Protein AF-D5ER70-F1 (afdb_monomer_lite)

Organism: Coraliomargarita akajimensis (strain DSM 45221 / IAM 15411 / JCM 23193 / KCTC 12865 / 04OKA010-24) (NCBI:txid583355)

Foldseek 3Di:
DPQWAFWWWAAPVRPDIDTDGDPVLVVVVVVVVVVLVVCVVVVHWDKDKAFEVVRPDPSHHPDDPDPRIGTDGIDIGTDDDPPPPDDPPPPPDDD

Structure (mmCIF, N/CA/C/O backbone):
data_AF-D5ER70-F1
#
_entry.id   AF-D5ER70-F1
#
loop_
_atom_site.group_PDB
_atom_site.id
_atom_site.type_symbol
_atom_site.label_atom_id
_atom_site.label_alt_id
_atom_site.label_comp_id
_atom_site.label_asym_id
_atom_site.label_entity_id
_atom_site.label_seq_id
_atom_site.pdbx_PDB_ins_code
_atom_site.Cartn_x
_atom_site.Cartn_y
_atom_site.Cartn_z
_atom_site.occupancy
_atom_site.B_iso_or_equiv
_atom_site.auth_seq_id
_atom_site.auth_comp_id
_atom_site.auth_asym_id
_atom_site.auth_atom_id
_atom_site.pdbx_PDB_model_num
ATOM 1 N N . 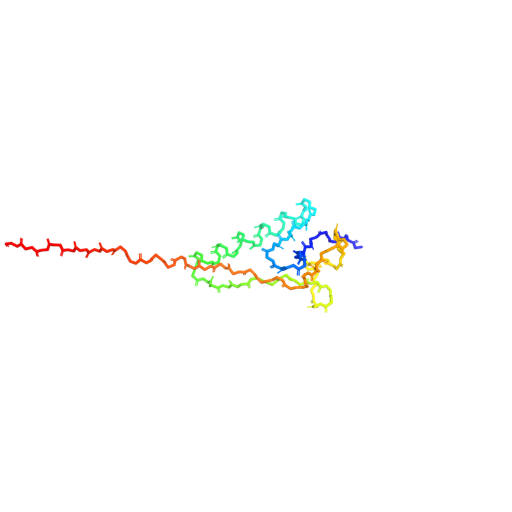MET A 1 1 ? 6.596 18.018 -12.318 1.00 49.44 1 MET A N 1
ATOM 2 C CA . MET A 1 1 ? 5.836 17.238 -11.317 1.00 49.44 1 MET A CA 1
ATOM 3 C C . MET A 1 1 ? 6.823 16.320 -10.622 1.00 49.44 1 MET A C 1
ATOM 5 O O . MET A 1 1 ? 7.734 15.856 -11.294 1.00 49.44 1 MET A O 1
ATOM 9 N N . LYS A 1 2 ? 6.731 16.154 -9.298 1.00 57.91 2 LYS A N 1
ATOM 10 C CA . LYS A 1 2 ? 7.622 15.247 -8.562 1.00 57.91 2 LYS A CA 1
ATOM 11 C C . LYS A 1 2 ? 7.124 13.825 -8.825 1.00 57.91 2 LYS A C 1
ATOM 13 O O . LYS A 1 2 ? 5.941 13.565 -8.630 1.00 57.91 2 LYS A O 1
ATOM 18 N N . GLU A 1 3 ? 7.981 12.971 -9.363 1.00 66.25 3 GLU A N 1
ATOM 19 C CA . GLU A 1 3 ? 7.623 11.593 -9.697 1.00 66.25 3 GLU A CA 1
ATOM 20 C C . GLU A 1 3 ? 7.349 10.820 -8.401 1.00 66.25 3 GLU A C 1
ATOM 22 O O . GLU A 1 3 ? 8.180 10.823 -7.493 1.00 66.25 3 GLU A O 1
ATOM 27 N N . ARG A 1 4 ? 6.153 10.232 -8.276 1.00 74.12 4 ARG A N 1
ATOM 28 C CA . ARG A 1 4 ? 5.799 9.387 -7.131 1.00 74.12 4 ARG A CA 1
ATOM 29 C C . ARG A 1 4 ? 6.439 8.018 -7.313 1.00 74.12 4 ARG A C 1
ATOM 31 O O . ARG A 1 4 ? 6.290 7.412 -8.368 1.00 74.12 4 ARG A O 1
ATOM 38 N N . LEU A 1 5 ? 7.085 7.511 -6.267 1.00 86.00 5 LEU A N 1
ATOM 39 C CA . LEU A 1 5 ? 7.761 6.208 -6.291 1.00 86.00 5 LEU A CA 1
ATOM 40 C C . LEU A 1 5 ? 7.022 5.103 -5.520 1.00 86.00 5 LEU A C 1
ATOM 42 O O . LEU A 1 5 ? 7.569 4.017 -5.366 1.00 86.00 5 LEU A O 1
ATOM 46 N N . LEU A 1 6 ? 5.801 5.350 -5.026 1.00 95.38 6 LEU A N 1
ATOM 47 C CA . LEU A 1 6 ? 5.027 4.325 -4.320 1.00 95.38 6 LEU A CA 1
ATOM 48 C C . LEU A 1 6 ? 4.451 3.311 -5.311 1.00 95.38 6 LEU A C 1
ATOM 50 O O . LEU A 1 6 ? 3.576 3.648 -6.105 1.00 95.38 6 LEU A O 1
ATOM 54 N N . VAL A 1 7 ? 4.905 2.069 -5.247 1.00 96.50 7 VAL A N 1
ATOM 55 C CA . VAL A 1 7 ? 4.417 0.974 -6.082 1.00 96.50 7 VAL A CA 1
ATOM 56 C C . VAL A 1 7 ? 3.991 -0.200 -5.210 1.00 96.50 7 VAL A C 1
ATOM 58 O O . VAL A 1 7 ? 4.588 -0.478 -4.164 1.00 96.50 7 VAL A O 1
ATOM 61 N N . ILE A 1 8 ? 2.958 -0.899 -5.668 1.00 97.25 8 ILE A N 1
ATOM 62 C CA . ILE A 1 8 ? 2.569 -2.199 -5.144 1.00 97.25 8 ILE A CA 1
ATOM 63 C C . ILE A 1 8 ? 2.718 -3.202 -6.276 1.00 97.25 8 ILE A C 1
ATOM 65 O O . ILE A 1 8 ? 2.199 -3.001 -7.375 1.00 97.25 8 ILE A O 1
ATOM 69 N N . GLU A 1 9 ? 3.416 -4.289 -5.998 1.00 97.88 9 GLU A N 1
ATOM 70 C CA . GLU A 1 9 ? 3.584 -5.391 -6.931 1.00 97.88 9 GLU A CA 1
ATOM 71 C C . GLU A 1 9 ? 3.263 -6.712 -6.237 1.00 97.88 9 GLU A C 1
ATOM 73 O O . GLU A 1 9 ? 3.348 -6.824 -5.012 1.00 97.88 9 GLU A O 1
ATOM 78 N N . THR A 1 10 ? 2.947 -7.736 -7.017 1.00 98.00 10 THR A N 1
ATOM 79 C CA . THR A 1 10 ? 2.923 -9.122 -6.557 1.00 98.00 10 THR A CA 1
ATOM 80 C C . THR A 1 10 ? 3.895 -9.972 -7.357 1.00 98.00 10 THR A C 1
ATOM 82 O O . THR A 1 10 ? 4.258 -9.633 -8.484 1.00 98.00 10 THR A O 1
ATOM 85 N N . ASN A 1 11 ? 4.341 -11.093 -6.796 1.00 96.44 11 ASN A N 1
ATOM 86 C CA . ASN A 1 11 ? 4.989 -12.113 -7.619 1.00 96.44 11 ASN A CA 1
ATOM 87 C C . ASN A 1 11 ? 3.973 -12.769 -8.579 1.00 96.44 11 ASN A C 1
ATOM 89 O O . ASN A 1 11 ? 2.767 -12.514 -8.522 1.00 96.44 11 ASN A O 1
ATOM 93 N N . ALA A 1 12 ? 4.464 -13.642 -9.461 1.00 92.62 12 ALA A N 1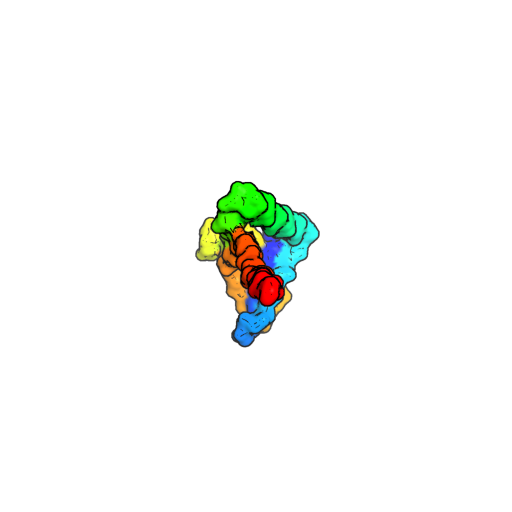
ATOM 94 C CA . ALA A 1 12 ? 3.627 -14.366 -10.418 1.00 92.62 12 ALA A CA 1
ATOM 95 C C . ALA A 1 12 ? 2.487 -15.162 -9.750 1.00 92.62 12 ALA A C 1
ATOM 97 O O . ALA A 1 12 ? 1.381 -15.217 -10.281 1.00 92.62 12 ALA A O 1
ATOM 98 N N . GLU A 1 13 ? 2.739 -15.727 -8.567 1.00 94.75 13 GLU A N 1
ATOM 99 C CA . GLU A 1 13 ? 1.776 -16.532 -7.801 1.00 94.75 13 GLU A CA 1
ATOM 100 C C . GLU A 1 13 ? 0.797 -15.687 -6.973 1.00 94.75 13 GLU A C 1
ATOM 102 O O . GLU A 1 13 ? -0.218 -16.191 -6.500 1.00 94.75 13 GLU A O 1
ATOM 107 N N . SER A 1 14 ? 1.061 -14.385 -6.840 1.00 93.25 14 SER A N 1
ATOM 108 C CA . SER A 1 14 ? 0.267 -13.432 -6.056 1.00 93.25 14 SER A CA 1
ATOM 109 C C . SER A 1 14 ? 0.153 -13.732 -4.558 1.00 93.25 14 SER A C 1
ATOM 111 O O . SER A 1 14 ? -0.721 -13.183 -3.888 1.00 93.25 14 SER A O 1
ATOM 113 N N . ASP A 1 15 ? 1.043 -14.559 -4.013 1.00 95.94 15 ASP A N 1
ATOM 114 C CA . ASP A 1 15 ? 1.103 -14.875 -2.582 1.00 95.94 15 ASP A CA 1
ATOM 115 C C . ASP A 1 15 ? 1.975 -13.882 -1.790 1.00 95.94 15 ASP A C 1
ATOM 117 O O . ASP A 1 15 ? 1.830 -13.739 -0.575 1.00 95.94 15 ASP A O 1
ATOM 121 N N . THR A 1 16 ? 2.845 -13.152 -2.491 1.00 96.94 16 THR A N 1
ATOM 122 C CA . THR A 1 16 ? 3.775 -12.183 -1.919 1.00 96.94 16 THR A CA 1
ATOM 123 C C . THR A 1 16 ? 3.480 -10.805 -2.489 1.00 96.94 16 THR A C 1
ATOM 125 O O . THR A 1 16 ? 3.485 -10.614 -3.706 1.00 96.94 16 THR A O 1
ATOM 128 N N . VAL A 1 17 ? 3.262 -9.833 -1.601 1.00 96.81 17 VAL A N 1
ATOM 129 C CA . VAL A 1 17 ? 3.069 -8.421 -1.949 1.00 96.81 17 VAL A CA 1
ATOM 130 C C . VAL A 1 17 ? 4.347 -7.646 -1.649 1.00 96.81 17 VAL A C 1
ATOM 132 O O . VAL A 1 17 ? 4.885 -7.714 -0.544 1.00 96.81 17 VAL A O 1
ATOM 135 N N . PHE A 1 18 ? 4.796 -6.864 -2.621 1.00 97.06 18 PHE A N 1
ATOM 136 C CA . PHE A 1 18 ? 5.925 -5.956 -2.504 1.00 97.06 18 PHE A CA 1
ATOM 137 C C . PHE A 1 18 ? 5.399 -4.525 -2.460 1.00 97.06 18 PHE A C 1
ATOM 139 O O . PHE A 1 18 ? 4.793 -4.052 -3.418 1.00 97.06 18 PHE A O 1
ATOM 146 N N . LEU A 1 19 ? 5.649 -3.833 -1.352 1.00 96.56 19 LEU A N 1
ATOM 147 C CA . LEU A 1 19 ? 5.472 -2.389 -1.236 1.00 96.56 19 LEU A CA 1
ATOM 148 C C . LEU A 1 19 ? 6.849 -1.741 -1.371 1.00 96.56 19 LEU A C 1
ATOM 150 O O . LEU A 1 19 ? 7.731 -1.990 -0.552 1.00 96.56 19 LEU A O 1
ATOM 154 N N . THR A 1 20 ? 7.035 -0.923 -2.402 1.00 96.06 20 THR A N 1
ATOM 155 C CA . THR A 1 20 ? 8.269 -0.153 -2.611 1.00 96.06 20 THR A CA 1
ATOM 156 C C . THR A 1 20 ? 7.920 1.322 -2.715 1.00 96.06 20 THR A C 1
ATOM 158 O O . THR A 1 20 ? 6.891 1.681 -3.276 1.00 96.06 20 THR A O 1
ATOM 161 N N . GLY A 1 21 ? 8.744 2.184 -2.131 1.00 94.44 21 GLY A N 1
ATOM 162 C CA . GLY A 1 21 ? 8.524 3.623 -2.137 1.00 94.44 21 GLY A CA 1
ATOM 163 C C . GLY A 1 21 ? 9.785 4.379 -1.755 1.00 94.44 21 GLY A C 1
ATOM 164 O O . GLY A 1 21 ? 10.665 3.834 -1.084 1.00 94.44 21 GLY A O 1
ATOM 165 N N . GLY A 1 22 ? 9.864 5.641 -2.174 1.00 93.81 22 GLY A N 1
ATOM 166 C CA . GLY A 1 22 ? 10.849 6.571 -1.638 1.00 93.81 22 GLY A CA 1
ATOM 167 C C . GLY A 1 22 ? 10.538 6.936 -0.178 1.00 93.81 22 GLY A C 1
ATOM 168 O O . GLY A 1 22 ? 9.458 6.619 0.332 1.00 93.81 22 GLY A O 1
ATOM 169 N N . PRO A 1 23 ? 11.471 7.602 0.528 1.00 94.69 23 PRO A N 1
ATOM 170 C CA . PRO A 1 23 ? 11.289 7.945 1.938 1.00 94.69 23 PRO A CA 1
ATOM 171 C C . PRO A 1 23 ? 10.020 8.760 2.221 1.00 94.69 23 PRO A C 1
ATOM 173 O O . PRO A 1 23 ? 9.315 8.477 3.189 1.00 94.69 23 PRO A O 1
ATOM 176 N N . GLU A 1 24 ? 9.708 9.745 1.374 1.00 94.62 24 GLU A N 1
ATOM 177 C CA . GLU A 1 24 ? 8.522 10.589 1.557 1.00 94.62 24 GLU A CA 1
ATOM 178 C C . GLU A 1 24 ? 7.238 9.819 1.242 1.00 94.62 24 GLU A C 1
ATOM 180 O O . GLU A 1 24 ? 6.273 9.892 1.996 1.00 94.62 24 GLU A O 1
ATOM 185 N N . GLU A 1 25 ? 7.237 9.001 0.190 1.00 94.00 25 GLU A N 1
ATOM 186 C CA . GLU A 1 25 ? 6.072 8.207 -0.192 1.00 94.00 25 GLU A CA 1
ATOM 187 C C . GLU A 1 25 ? 5.733 7.138 0.856 1.00 94.00 25 GLU A C 1
ATOM 189 O O . GLU A 1 25 ? 4.563 6.946 1.189 1.00 94.00 25 GLU A O 1
ATOM 194 N N . LEU A 1 26 ? 6.744 6.471 1.425 1.00 95.81 26 LEU A N 1
ATOM 195 C CA . LEU A 1 26 ? 6.538 5.515 2.518 1.00 95.81 26 LEU A CA 1
ATOM 196 C C . LEU A 1 26 ? 6.055 6.207 3.795 1.00 95.81 26 LEU A C 1
ATOM 198 O O . LEU A 1 26 ? 5.221 5.654 4.514 1.00 95.81 26 LEU A O 1
ATOM 202 N N . LYS A 1 27 ? 6.541 7.422 4.073 1.00 96.44 27 LYS A N 1
ATOM 203 C CA . LYS A 1 27 ? 6.069 8.232 5.200 1.00 96.44 27 LYS A CA 1
ATOM 204 C C . LYS A 1 27 ? 4.603 8.632 5.027 1.00 96.44 27 LYS A C 1
ATOM 206 O O . LYS A 1 27 ? 3.828 8.508 5.973 1.00 96.44 27 LYS A O 1
ATOM 211 N N . GLU A 1 28 ? 4.210 9.079 3.838 1.00 94.44 28 GLU A N 1
ATOM 212 C CA . GLU A 1 28 ? 2.818 9.417 3.524 1.00 94.44 28 GLU A CA 1
ATOM 213 C C . GLU A 1 28 ? 1.899 8.193 3.616 1.00 94.44 28 GLU A C 1
ATOM 215 O O . GLU A 1 28 ? 0.838 8.267 4.239 1.00 94.44 28 GLU A O 1
ATOM 220 N N . PHE A 1 29 ? 2.332 7.046 3.080 1.00 95.44 29 PHE A N 1
ATOM 221 C CA . PHE A 1 29 ? 1.598 5.788 3.206 1.00 95.44 29 PHE A CA 1
ATOM 222 C C . PHE A 1 29 ? 1.400 5.400 4.678 1.00 95.44 29 PHE A C 1
ATOM 224 O O . PHE A 1 29 ? 0.275 5.146 5.107 1.00 95.44 29 PHE A O 1
ATOM 231 N N . ALA A 1 30 ? 2.465 5.440 5.487 1.00 96.62 30 ALA A N 1
ATOM 232 C CA . ALA A 1 30 ? 2.382 5.166 6.919 1.00 96.62 30 ALA A CA 1
ATOM 233 C C . ALA A 1 30 ? 1.411 6.118 7.638 1.00 96.62 30 ALA A C 1
ATOM 235 O O . ALA A 1 30 ? 0.606 5.672 8.456 1.00 96.62 30 ALA A O 1
ATOM 236 N N . GLN A 1 31 ? 1.436 7.412 7.308 1.00 96.56 31 GLN A N 1
ATOM 237 C CA . GLN A 1 31 ? 0.515 8.389 7.889 1.00 96.56 31 GLN A CA 1
ATOM 238 C C . GLN A 1 31 ? -0.946 8.091 7.527 1.00 96.56 31 GLN A C 1
ATOM 240 O O . GLN A 1 31 ? -1.821 8.220 8.380 1.00 96.56 31 GLN A O 1
ATOM 245 N N . SER A 1 32 ? -1.219 7.650 6.298 1.00 94.94 32 SER A N 1
ATOM 246 C CA . SER A 1 32 ? -2.561 7.228 5.874 1.00 94.94 32 SER A CA 1
ATOM 247 C C . SER A 1 32 ? -3.070 6.050 6.710 1.00 94.94 32 SER A C 1
ATOM 249 O O . SER A 1 32 ? -4.195 6.081 7.206 1.00 94.94 32 SER A O 1
ATOM 251 N N . ILE A 1 33 ? -2.216 5.053 6.970 1.00 96.31 33 ILE A N 1
ATOM 252 C CA . ILE A 1 33 ? -2.559 3.929 7.852 1.00 96.31 33 ILE A CA 1
ATOM 253 C C . ILE A 1 33 ? -2.835 4.406 9.283 1.00 96.31 33 ILE A C 1
ATOM 255 O O . ILE A 1 33 ? -3.815 3.977 9.894 1.00 96.31 33 ILE A O 1
ATOM 259 N N . LEU A 1 34 ? -2.019 5.316 9.823 1.00 96.88 34 LEU A N 1
ATOM 260 C CA . LEU A 1 34 ? -2.262 5.897 11.149 1.00 96.88 34 LEU A CA 1
ATOM 261 C C . LEU A 1 34 ? -3.598 6.653 11.205 1.00 96.88 34 LEU A C 1
ATOM 263 O O . LEU A 1 34 ? -4.330 6.524 12.184 1.00 96.88 34 LEU A O 1
ATOM 267 N N . ASN A 1 35 ? -3.964 7.370 10.144 1.00 95.06 35 ASN A N 1
ATOM 268 C CA . ASN A 1 35 ? -5.252 8.056 10.065 1.00 95.06 35 ASN A CA 1
ATOM 269 C C . ASN A 1 35 ? -6.429 7.065 10.068 1.00 95.06 35 ASN A C 1
ATOM 271 O O . ASN A 1 35 ? -7.412 7.301 10.771 1.00 95.06 35 ASN A O 1
ATOM 275 N N . LEU A 1 36 ? -6.331 5.938 9.348 1.00 94.81 36 LEU A N 1
ATOM 276 C CA . LEU A 1 36 ? -7.336 4.865 9.412 1.00 94.81 36 LEU A CA 1
ATOM 277 C C . LEU A 1 36 ? -7.489 4.309 10.834 1.00 94.81 36 LEU A C 1
ATOM 279 O O . LEU A 1 36 ? -8.608 4.034 11.274 1.00 94.81 36 LEU A O 1
ATOM 283 N N . VAL A 1 37 ? -6.380 4.163 11.564 1.00 94.88 37 VAL A N 1
ATOM 284 C CA . VAL A 1 37 ? -6.389 3.710 12.962 1.00 94.88 37 VAL A CA 1
ATOM 285 C C . VAL A 1 37 ? -7.125 4.703 13.862 1.00 94.88 37 VAL A C 1
ATOM 287 O O . VAL A 1 37 ? -7.977 4.278 14.643 1.00 94.88 37 VAL A O 1
ATOM 290 N N . GLU A 1 38 ? -6.842 6.004 13.756 1.00 94.94 38 GLU A N 1
ATOM 291 C CA . GLU A 1 38 ? -7.522 7.025 14.568 1.00 94.94 38 GLU A CA 1
ATOM 292 C C . GLU A 1 38 ? -9.023 7.092 14.259 1.00 94.94 38 GLU A C 1
ATOM 294 O O . GLU A 1 38 ? -9.836 6.978 15.178 1.00 94.94 38 GLU A O 1
ATOM 299 N N . LYS A 1 39 ? -9.411 7.107 12.977 1.00 92.94 39 LYS A N 1
ATOM 300 C CA . LYS A 1 39 ? -10.826 7.032 12.570 1.00 92.94 39 LYS A CA 1
ATOM 301 C C . LYS A 1 39 ? -11.527 5.798 13.146 1.00 92.94 39 LYS A C 1
ATOM 303 O O . LYS A 1 39 ? -12.635 5.886 13.674 1.00 92.94 39 LYS A O 1
ATOM 308 N N . THR A 1 40 ? -10.858 4.647 13.120 1.00 93.88 40 THR A N 1
ATOM 309 C CA . THR A 1 40 ? -11.405 3.395 13.666 1.00 93.88 40 THR A CA 1
ATOM 310 C C . THR A 1 40 ? -11.594 3.457 15.180 1.00 93.88 40 THR A C 1
ATOM 312 O O . THR A 1 40 ? -12.583 2.929 15.697 1.00 93.88 40 THR A O 1
ATOM 315 N N . LYS A 1 41 ? -10.689 4.120 15.913 1.00 91.50 41 LYS A N 1
ATOM 316 C CA . LYS A 1 41 ? -10.830 4.346 17.364 1.00 91.50 41 LYS A CA 1
ATOM 317 C C . LYS A 1 41 ? -12.018 5.248 17.695 1.00 91.50 41 LYS A C 1
ATOM 319 O O . LYS A 1 41 ? -12.664 5.027 18.716 1.00 91.50 41 LYS A O 1
ATOM 324 N N . GLU A 1 42 ? -12.335 6.199 16.822 1.00 93.38 42 GLU A N 1
ATOM 325 C CA . GLU A 1 42 ? -13.522 7.060 16.919 1.00 93.38 42 GLU A CA 1
ATOM 326 C C . GLU A 1 42 ? -14.830 6.332 16.554 1.00 93.38 42 GLU A C 1
ATOM 328 O O . GLU A 1 42 ? -15.916 6.882 16.718 1.00 93.38 42 GLU A O 1
ATOM 333 N N . GLY A 1 43 ? -14.749 5.076 16.100 1.00 91.00 43 GLY A N 1
ATOM 334 C CA . GLY A 1 43 ? -15.901 4.270 15.691 1.00 91.00 43 GLY A CA 1
ATOM 335 C C . GLY A 1 43 ? -16.239 4.362 14.201 1.00 91.00 43 GLY A C 1
ATOM 336 O O . GLY A 1 43 ? -17.252 3.797 13.788 1.00 91.00 43 GLY A O 1
ATOM 337 N N . ASN A 1 44 ? -15.397 5.017 13.396 1.00 89.69 44 ASN A N 1
ATOM 338 C CA . ASN A 1 44 ? -15.542 5.113 11.944 1.00 89.69 44 ASN A CA 1
ATOM 339 C C . ASN A 1 44 ? -14.735 4.004 11.251 1.00 89.69 44 ASN A C 1
ATOM 341 O O . ASN A 1 44 ? -13.507 4.010 11.268 1.00 89.69 44 ASN A O 1
ATOM 345 N N . PHE A 1 45 ? -15.416 3.054 10.610 1.00 88.69 45 PHE A N 1
ATOM 346 C CA . PHE A 1 45 ? -14.797 1.888 9.955 1.00 88.69 45 PHE A CA 1
ATOM 347 C C . PHE A 1 45 ? -14.594 2.115 8.456 1.00 88.69 45 PHE A C 1
ATOM 349 O O . PHE A 1 45 ? -15.123 1.387 7.614 1.00 88.69 45 PHE A O 1
ATOM 356 N N . GLU A 1 46 ? -13.871 3.180 8.128 1.00 87.88 46 GLU A N 1
ATOM 357 C CA . GLU A 1 46 ? -13.563 3.538 6.746 1.00 87.88 46 GLU A CA 1
ATOM 358 C C . GLU A 1 46 ? -12.443 2.667 6.158 1.00 87.88 46 GLU A C 1
ATOM 360 O O . GLU A 1 46 ? -11.773 1.890 6.846 1.00 87.88 46 GLU A O 1
ATOM 365 N N . HIS A 1 47 ? -12.256 2.799 4.850 1.00 91.19 47 HIS A N 1
ATOM 366 C CA . HIS A 1 47 ? -11.136 2.221 4.126 1.00 91.19 47 HIS A CA 1
ATOM 367 C C . HIS A 1 47 ? -10.548 3.259 3.182 1.00 91.19 47 HIS A C 1
ATOM 369 O O . HIS A 1 47 ? -11.285 4.071 2.624 1.00 91.19 47 HIS A O 1
ATOM 375 N N . ASP A 1 48 ? -9.235 3.195 2.986 1.00 93.81 48 ASP A N 1
ATOM 376 C CA . ASP A 1 48 ? -8.534 4.055 2.038 1.00 93.81 48 ASP A CA 1
ATOM 377 C C . ASP A 1 48 ? -8.301 3.318 0.718 1.00 93.81 48 ASP A C 1
ATOM 379 O O . ASP A 1 48 ? -8.178 2.088 0.662 1.00 93.81 48 ASP A O 1
ATOM 383 N N . HIS A 1 49 ? -8.242 4.101 -0.356 1.00 94.88 49 HIS A N 1
ATOM 384 C CA . HIS A 1 49 ? -7.940 3.651 -1.706 1.00 94.88 49 HIS A CA 1
ATOM 385 C C . HIS A 1 49 ?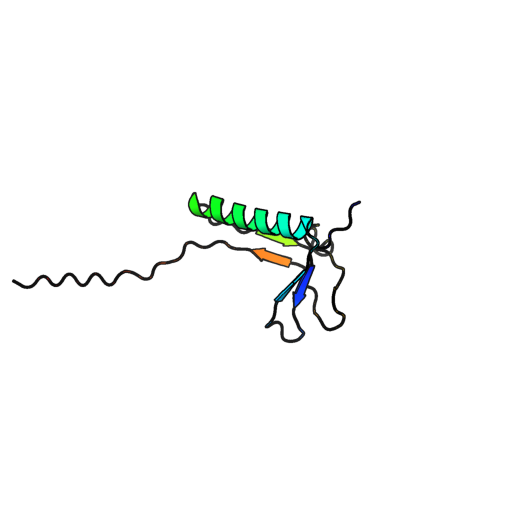 -6.623 4.274 -2.158 1.00 94.88 49 HIS A C 1
ATOM 387 O O . HIS A 1 49 ? -6.469 5.492 -2.114 1.00 94.88 49 HIS A O 1
ATOM 393 N N . TYR A 1 50 ? -5.723 3.446 -2.676 1.00 95.19 50 TYR A N 1
ATOM 394 C CA . TYR A 1 50 ? -4.538 3.895 -3.396 1.00 95.19 50 TYR A CA 1
ATOM 395 C C . TYR A 1 50 ? -4.637 3.360 -4.815 1.00 95.19 50 TYR A C 1
ATOM 397 O O . TYR A 1 50 ? -4.723 2.144 -5.010 1.00 95.19 50 TYR A O 1
ATOM 405 N N . THR A 1 51 ? -4.660 4.255 -5.797 1.00 96.19 51 THR A N 1
ATOM 406 C CA . THR A 1 51 ? -4.774 3.891 -7.210 1.00 96.19 51 THR A CA 1
ATOM 407 C C . THR A 1 51 ? -3.675 4.527 -8.045 1.00 96.19 51 THR A C 1
ATOM 409 O O . THR A 1 51 ? -3.148 5.591 -7.705 1.00 96.19 51 THR A O 1
ATOM 412 N N . SER A 1 52 ? -3.313 3.840 -9.126 1.00 94.81 52 SER A N 1
ATOM 413 C CA . SER A 1 52 ? -2.413 4.357 -10.157 1.00 94.81 52 SER A CA 1
ATOM 414 C C . SER A 1 52 ? -3.154 5.247 -11.168 1.00 94.81 52 SER A C 1
ATOM 416 O O . SER A 1 52 ? -4.385 5.153 -11.248 1.00 94.81 52 SER A O 1
ATOM 418 N N . PRO A 1 53 ? -2.438 6.012 -12.017 1.00 93.75 53 PRO A N 1
ATOM 419 C CA . PRO A 1 53 ? -3.042 6.846 -13.063 1.00 93.75 53 PRO A CA 1
ATOM 420 C C . PRO A 1 53 ? -4.027 6.106 -13.971 1.00 93.75 53 PRO A C 1
ATOM 422 O O . PRO A 1 53 ? -5.116 6.611 -14.237 1.00 93.75 53 PRO A O 1
ATOM 425 N N . ASP A 1 54 ? -3.710 4.866 -14.346 1.00 94.06 54 ASP A N 1
ATOM 426 C CA . ASP A 1 54 ? -4.570 4.022 -15.191 1.00 94.06 54 ASP A CA 1
ATOM 427 C C . ASP A 1 54 ? -5.942 3.723 -14.559 1.00 94.06 54 ASP A C 1
ATOM 429 O O . ASP A 1 54 ? -6.880 3.322 -15.243 1.00 94.06 54 ASP A O 1
ATOM 433 N N . TRP A 1 55 ? -6.057 3.900 -13.241 1.00 94.81 55 TRP A N 1
ATOM 434 C CA . TRP A 1 55 ? -7.262 3.684 -12.440 1.00 94.81 55 TRP A CA 1
ATOM 435 C C . TRP A 1 55 ? -7.752 4.994 -11.797 1.00 94.81 55 TRP A C 1
ATOM 437 O O . TRP A 1 55 ? -8.477 4.979 -10.801 1.00 94.81 55 TRP A O 1
ATOM 447 N N . GLY A 1 56 ? -7.360 6.139 -12.366 1.00 92.31 56 GLY A N 1
ATOM 448 C CA . GLY A 1 56 ? -7.884 7.456 -12.012 1.00 92.31 56 GLY A CA 1
ATOM 449 C C . GLY A 1 56 ? -7.379 8.031 -10.689 1.00 92.31 56 GLY A C 1
ATOM 450 O O . GLY A 1 56 ? -8.054 8.886 -10.120 1.00 92.31 56 GLY A O 1
ATOM 451 N N . GLY A 1 57 ? -6.228 7.582 -10.180 1.00 91.75 57 GLY A N 1
ATOM 452 C CA . GLY A 1 57 ? -5.579 8.211 -9.024 1.00 91.75 57 GLY A CA 1
ATOM 453 C C . GLY A 1 57 ? -4.082 8.405 -9.205 1.00 91.75 57 GLY A C 1
ATOM 454 O O . GLY A 1 57 ? -3.507 8.036 -10.218 1.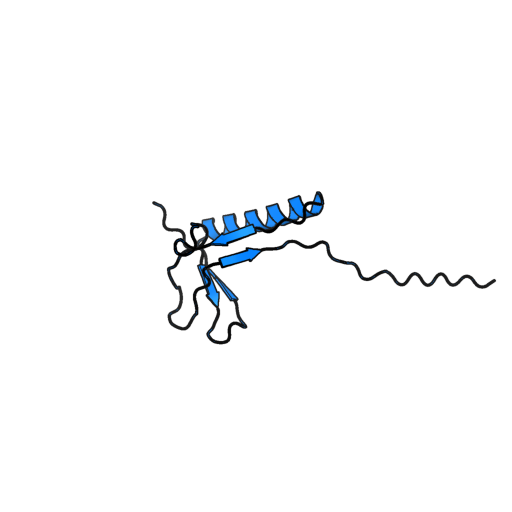00 91.75 57 GLY A O 1
ATOM 455 N N . GLU A 1 58 ? -3.447 9.016 -8.213 1.00 92.81 58 GLU A N 1
ATOM 456 C CA . GLU A 1 58 ? -2.026 9.394 -8.273 1.00 92.81 58 GLU A CA 1
ATOM 457 C C . GLU A 1 58 ? -1.248 8.903 -7.046 1.00 92.81 58 GLU A C 1
ATOM 459 O O . GLU A 1 58 ? -0.137 9.354 -6.773 1.00 92.81 58 GLU A O 1
ATOM 464 N N . SER A 1 59 ? -1.850 8.007 -6.262 1.00 93.38 59 SER A N 1
ATOM 465 C CA . SER A 1 59 ? -1.245 7.479 -5.039 1.00 93.38 59 SER A CA 1
ATOM 466 C C . SER A 1 59 ? -0.201 6.407 -5.332 1.00 93.38 59 SER A C 1
ATOM 468 O O . SER A 1 59 ? 0.738 6.263 -4.556 1.00 93.38 59 SER A O 1
ATOM 470 N N . LEU A 1 60 ? -0.373 5.662 -6.429 1.00 95.00 60 LEU A N 1
ATOM 471 C CA . LEU A 1 60 ? 0.549 4.627 -6.891 1.00 95.00 60 LEU A CA 1
ATOM 472 C C . LEU A 1 60 ? 1.1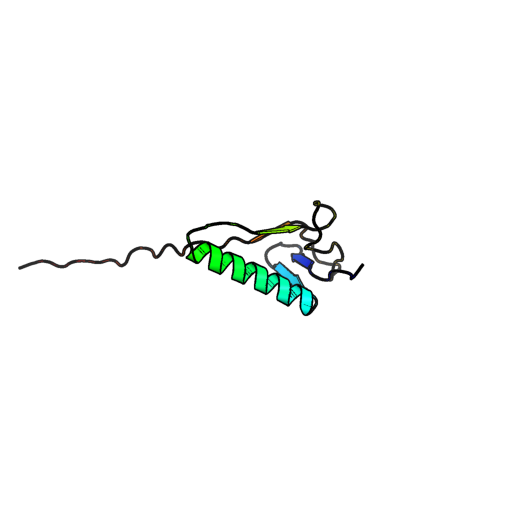55 5.015 -8.243 1.00 95.00 60 LEU A C 1
ATOM 474 O O . LEU A 1 60 ? 0.515 5.694 -9.043 1.00 95.00 60 LEU A O 1
ATOM 478 N N . THR A 1 61 ? 2.364 4.546 -8.527 1.00 94.06 61 THR A N 1
ATOM 479 C CA . THR A 1 61 ? 2.968 4.635 -9.863 1.00 94.06 61 THR A CA 1
ATOM 480 C C . THR A 1 61 ? 2.674 3.390 -10.701 1.00 94.06 61 THR A C 1
ATOM 482 O O . THR A 1 61 ? 2.388 2.320 -10.165 1.00 94.06 61 THR A O 1
ATOM 485 N N . THR A 1 62 ? 2.757 3.527 -12.026 1.00 93.75 62 THR A N 1
ATOM 486 C CA . THR A 1 62 ? 2.744 2.410 -12.988 1.00 93.75 62 THR A CA 1
ATOM 487 C C . THR A 1 62 ? 4.151 1.889 -13.309 1.00 93.75 62 THR A C 1
ATOM 489 O O . THR A 1 62 ? 4.316 0.960 -14.100 1.00 93.75 62 THR A O 1
ATOM 492 N N . GLN A 1 63 ? 5.184 2.468 -12.691 1.00 93.31 63 GLN A N 1
ATOM 493 C CA . GLN A 1 63 ? 6.573 2.082 -12.905 1.00 93.31 63 GLN A CA 1
ATOM 494 C C . GLN A 1 63 ? 6.948 0.859 -12.059 1.00 93.31 63 GLN A C 1
ATOM 496 O O . GLN A 1 63 ? 7.213 0.965 -10.857 1.00 93.31 63 GLN A O 1
ATOM 501 N N . LYS A 1 64 ? 7.009 -0.305 -12.713 1.00 92.50 64 LYS A N 1
ATOM 502 C CA . LYS A 1 64 ? 7.490 -1.557 -12.114 1.00 92.50 64 LYS A CA 1
ATOM 503 C C . LYS A 1 64 ? 8.916 -1.412 -11.580 1.00 92.50 64 LYS A C 1
ATOM 505 O O . LYS A 1 64 ? 9.739 -0.710 -12.164 1.00 92.50 64 LYS A O 1
ATOM 510 N N . GLN A 1 65 ? 9.200 -2.113 -10.488 1.00 93.25 65 GLN A N 1
ATOM 511 C CA . GLN A 1 65 ? 10.529 -2.187 -9.867 1.00 93.25 65 GLN A CA 1
ATOM 512 C C . GLN A 1 65 ? 11.204 -3.535 -10.134 1.00 93.25 65 GLN A C 1
ATOM 514 O O . GLN A 1 65 ? 12.402 -3.680 -9.896 1.00 93.25 65 GLN A O 1
ATOM 519 N N . SER A 1 66 ? 10.453 -4.513 -10.649 1.00 92.88 66 SER A N 1
ATOM 520 C CA . SER A 1 66 ? 10.989 -5.786 -11.124 1.00 92.88 66 SER A CA 1
ATOM 521 C C . SER A 1 66 ? 10.245 -6.278 -12.361 1.00 92.88 66 SER A C 1
ATOM 523 O O . SER A 1 66 ? 9.018 -6.219 -12.424 1.00 92.88 66 SER A O 1
ATOM 525 N N . GLU A 1 67 ? 10.971 -6.818 -13.337 1.00 92.62 67 GLU A N 1
ATOM 526 C CA . GLU A 1 67 ? 10.393 -7.328 -14.589 1.00 92.62 67 GLU A CA 1
ATOM 527 C C . GLU A 1 67 ? 9.483 -8.549 -14.372 1.00 92.62 67 GLU A C 1
ATOM 529 O O . GLU A 1 67 ? 8.451 -8.683 -15.028 1.00 92.62 67 GLU A O 1
ATOM 534 N N . ASP A 1 68 ? 9.806 -9.399 -13.399 1.00 93.94 68 ASP A N 1
ATOM 535 C CA . ASP A 1 68 ? 9.123 -10.667 -13.101 1.00 93.94 68 ASP A CA 1
ATOM 536 C C . ASP A 1 68 ? 7.872 -10.532 -12.213 1.00 93.94 68 ASP A C 1
ATOM 538 O O . ASP A 1 68 ? 7.236 -11.532 -11.872 1.00 93.94 68 ASP A O 1
ATOM 542 N N . ARG A 1 69 ? 7.500 -9.305 -11.838 1.00 95.62 69 ARG A N 1
ATOM 543 C CA . ARG A 1 69 ? 6.359 -9.029 -10.959 1.00 95.62 69 ARG A CA 1
ATOM 544 C C . ARG A 1 69 ? 5.149 -8.494 -11.708 1.00 95.62 69 ARG A C 1
ATOM 546 O O . ARG A 1 69 ? 5.256 -7.905 -12.782 1.00 95.62 69 ARG A O 1
ATOM 553 N N . ASN A 1 70 ? 3.981 -8.664 -11.107 1.00 96.81 70 ASN A N 1
ATOM 554 C CA . ASN A 1 70 ? 2.735 -8.081 -11.574 1.00 96.81 70 ASN A CA 1
ATOM 555 C C . ASN A 1 70 ? 2.490 -6.766 -10.843 1.00 96.81 70 ASN A C 1
ATOM 557 O O . ASN A 1 70 ? 2.594 -6.708 -9.621 1.00 96.81 70 ASN A O 1
ATOM 561 N N . ILE A 1 71 ? 2.151 -5.712 -11.578 1.00 96.56 71 ILE A N 1
ATOM 562 C CA . ILE A 1 71 ? 1.812 -4.430 -10.967 1.00 96.56 71 ILE A CA 1
ATOM 563 C C . ILE A 1 71 ? 0.387 -4.451 -10.406 1.00 96.56 71 ILE A C 1
ATOM 565 O O . ILE A 1 71 ? -0.529 -5.002 -11.018 1.00 96.56 71 ILE A O 1
ATOM 569 N N . VAL A 1 72 ? 0.190 -3.836 -9.241 1.00 96.81 72 VAL A N 1
ATOM 570 C CA . VAL A 1 72 ? -1.123 -3.675 -8.614 1.00 96.81 72 VAL A CA 1
ATOM 571 C C . VAL A 1 72 ? -1.564 -2.224 -8.758 1.00 96.81 72 VAL A C 1
ATOM 573 O O . VAL A 1 72 ? -1.000 -1.317 -8.153 1.00 96.81 72 VAL A O 1
ATOM 576 N N . HIS A 1 73 ? -2.620 -2.010 -9.540 1.00 96.81 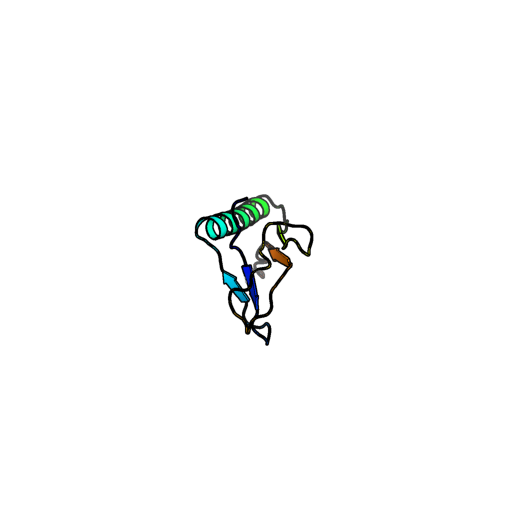73 HIS A N 1
ATOM 577 C CA . HIS A 1 73 ? -3.157 -0.675 -9.819 1.00 96.81 73 HIS A CA 1
ATOM 578 C C . HIS A 1 73 ? -4.106 -0.141 -8.739 1.00 96.81 73 HIS A C 1
ATOM 580 O O . HIS A 1 73 ? -4.431 1.046 -8.748 1.00 96.81 73 HIS A O 1
ATOM 586 N N . HIS A 1 74 ? -4.571 -0.998 -7.822 1.00 96.75 74 HIS A N 1
ATOM 587 C CA . HIS A 1 74 ? -5.524 -0.630 -6.776 1.00 96.75 74 HIS A CA 1
ATOM 588 C C . HIS A 1 74 ? -5.281 -1.408 -5.483 1.00 96.75 74 HIS A C 1
ATOM 590 O O . HIS A 1 74 ? -5.544 -2.605 -5.402 1.00 96.75 74 HIS A O 1
ATOM 596 N N . LEU A 1 75 ? -4.837 -0.698 -4.449 1.00 95.94 75 LEU A N 1
ATOM 597 C CA . LEU A 1 75 ? -4.784 -1.192 -3.079 1.00 95.94 75 LEU A CA 1
ATOM 598 C C . LEU A 1 75 ? -5.945 -0.597 -2.274 1.00 95.94 75 LEU A C 1
ATOM 600 O O . LEU A 1 75 ? -6.174 0.613 -2.302 1.00 95.94 75 LEU A O 1
ATOM 604 N N . LYS A 1 76 ? -6.647 -1.446 -1.518 1.00 95.56 76 LYS A N 1
ATOM 605 C CA . LYS A 1 76 ? -7.611 -1.020 -0.497 1.00 95.56 76 LYS A CA 1
ATOM 606 C C . LYS A 1 76 ? -7.081 -1.375 0.884 1.00 95.56 76 LYS A C 1
ATOM 608 O O . LYS A 1 76 ? -6.782 -2.542 1.135 1.00 95.56 76 LYS A O 1
ATOM 613 N N . ALA A 1 77 ? -6.996 -0.394 1.774 1.00 94.94 77 ALA A N 1
ATOM 614 C CA . ALA A 1 77 ? -6.581 -0.603 3.156 1.00 94.94 77 ALA A CA 1
ATOM 615 C C . ALA A 1 77 ? -7.779 -0.455 4.093 1.00 94.94 77 ALA A C 1
ATOM 617 O O . ALA A 1 77 ? -8.446 0.574 4.096 1.00 94.94 77 ALA A O 1
ATOM 618 N N . TYR A 1 78 ? -8.032 -1.481 4.903 1.00 93.31 78 TYR A N 1
ATOM 619 C CA . TYR A 1 78 ? -9.104 -1.500 5.895 1.00 93.31 78 TYR A CA 1
ATOM 620 C C . TYR A 1 78 ? -8.503 -1.506 7.298 1.00 93.31 78 TYR A C 1
ATOM 622 O O . TYR A 1 78 ? -7.548 -2.238 7.560 1.00 93.31 78 TYR A O 1
ATOM 630 N N . CYS A 1 79 ? -9.107 -0.762 8.222 1.00 93.00 79 CYS A N 1
ATOM 631 C CA . CYS A 1 79 ? -8.850 -0.922 9.647 1.00 93.00 79 CYS A CA 1
ATOM 632 C C . CYS A 1 79 ? -10.121 -1.454 10.318 1.00 93.00 79 CYS A C 1
ATOM 634 O O . CYS A 1 79 ? -11.196 -0.866 10.228 1.00 93.00 79 CYS A O 1
ATOM 636 N N . ILE A 1 80 ? -10.016 -2.630 10.936 1.00 88.31 80 ILE A N 1
ATOM 637 C CA . ILE A 1 80 ? -11.157 -3.337 11.523 1.00 88.31 80 ILE A CA 1
ATOM 638 C C . ILE A 1 80 ? -11.064 -3.327 13.046 1.00 88.31 80 ILE A C 1
ATOM 640 O O . ILE A 1 80 ? -9.982 -3.465 13.621 1.00 88.31 80 ILE A O 1
ATOM 644 N N . LYS A 1 81 ? -12.212 -3.241 13.730 1.00 80.62 81 LYS A N 1
ATOM 645 C CA . LYS A 1 81 ? -12.258 -3.507 15.171 1.00 80.62 81 LYS A CA 1
ATOM 646 C C . LYS A 1 81 ? -11.928 -4.976 15.387 1.00 80.62 81 LYS A C 1
ATOM 648 O O . LYS A 1 81 ? -12.655 -5.843 14.905 1.00 80.62 81 LYS A O 1
ATOM 653 N N . ALA A 1 82 ? -10.868 -5.260 16.136 1.00 71.81 82 ALA A N 1
ATOM 654 C CA . ALA A 1 82 ? -10.588 -6.621 16.565 1.00 71.81 82 ALA A CA 1
ATOM 655 C C . ALA A 1 82 ? -11.828 -7.174 17.283 1.00 71.81 82 ALA A C 1
ATOM 657 O O . ALA A 1 82 ? -12.191 -6.709 18.368 1.00 71.81 82 ALA A O 1
ATOM 658 N N . GLN A 1 83 ? -12.493 -8.163 16.684 1.00 63.50 83 GLN A N 1
ATOM 659 C CA . GLN A 1 83 ? -13.472 -8.953 17.410 1.00 63.50 83 GLN A CA 1
ATOM 660 C C . GLN A 1 83 ? -12.687 -9.795 18.411 1.00 63.50 83 GLN A C 1
ATOM 662 O O . GLN A 1 83 ? -12.132 -10.839 18.070 1.00 63.50 83 GLN A O 1
ATOM 667 N N . ARG A 1 84 ? -12.598 -9.331 19.661 1.00 57.09 84 ARG A N 1
ATOM 668 C CA . ARG A 1 84 ? -12.202 -10.214 20.755 1.00 57.09 84 ARG A CA 1
ATOM 669 C C . ARG A 1 84 ? -13.285 -11.287 20.836 1.00 57.09 84 ARG A C 1
ATOM 671 O O . ARG A 1 84 ? -14.377 -11.010 21.327 1.00 57.09 84 ARG A O 1
ATOM 678 N N . LYS A 1 85 ? -13.010 -12.489 20.313 1.00 49.78 85 LYS A N 1
ATOM 679 C CA . LYS A 1 85 ? -13.801 -13.679 20.652 1.00 49.78 85 LYS A CA 1
ATOM 680 C C . LYS A 1 85 ? -13.885 -13.722 22.178 1.00 49.78 85 LYS A C 1
ATOM 682 O O . LYS A 1 85 ? -12.859 -13.580 22.842 1.00 49.78 85 LYS A O 1
ATOM 687 N N . GLY A 1 86 ? -15.113 -13.791 22.689 1.00 46.78 86 GLY A N 1
ATOM 688 C CA . GLY A 1 86 ? -15.441 -13.564 24.090 1.00 46.78 86 GLY A CA 1
ATOM 689 C C . GLY A 1 86 ? -14.494 -14.276 25.049 1.00 46.78 86 GLY A C 1
ATOM 690 O O . GLY A 1 86 ? -14.162 -15.447 24.873 1.00 46.78 86 GLY A O 1
ATOM 691 N N . SER A 1 87 ? -14.089 -13.554 26.090 1.00 45.62 87 SER A N 1
ATOM 692 C CA . SER A 1 87 ? -13.681 -14.168 27.343 1.00 45.62 87 SER A CA 1
ATOM 693 C C . SER A 1 87 ? -14.747 -15.194 27.727 1.00 45.62 87 SER A C 1
ATOM 695 O O . SER A 1 87 ? -15.894 -14.821 27.971 1.00 45.62 87 SER A O 1
ATOM 697 N N . ASN A 1 88 ? -14.383 -16.476 27.755 1.00 46.66 88 ASN A N 1
ATOM 698 C CA . ASN A 1 88 ? -15.181 -17.507 28.405 1.00 46.66 88 ASN A CA 1
ATOM 699 C C . ASN A 1 88 ? -15.265 -17.139 29.889 1.00 46.66 88 ASN A C 1
ATOM 701 O O . ASN A 1 88 ? -14.406 -17.504 30.688 1.00 46.66 88 ASN A O 1
ATOM 705 N N . GLN A 1 89 ? -16.281 -16.366 30.253 1.00 46.62 89 GLN A N 1
ATOM 706 C CA . GLN A 1 89 ? -16.643 -16.145 31.637 1.00 46.62 89 GLN A CA 1
ATOM 707 C C . GLN A 1 89 ? -17.530 -17.316 32.045 1.00 46.62 89 GLN A C 1
ATOM 709 O O . GLN A 1 89 ? -18.752 -17.220 32.073 1.00 46.62 89 GLN A O 1
ATOM 714 N N . THR A 1 90 ? -16.908 -18.463 32.326 1.00 42.34 90 THR A N 1
ATOM 715 C CA . THR A 1 90 ? -17.547 -19.470 33.171 1.00 42.34 90 THR A CA 1
ATOM 716 C C . THR A 1 90 ? -17.623 -18.887 34.573 1.00 42.34 90 THR A C 1
ATOM 718 O O . THR A 1 90 ? -16.687 -19.017 35.362 1.00 42.34 90 THR A O 1
ATOM 721 N N . VAL A 1 91 ? -18.737 -18.220 34.868 1.00 45.03 91 VAL A N 1
ATOM 722 C CA . VAL A 1 91 ? -19.223 -18.083 36.237 1.00 45.03 91 VAL A CA 1
ATOM 723 C C . VAL A 1 91 ? -19.525 -19.505 36.701 1.00 45.03 91 VAL A C 1
ATOM 725 O O . VAL A 1 91 ? -20.488 -20.122 36.256 1.00 45.03 91 VAL A O 1
ATOM 728 N N . ARG A 1 92 ? -18.640 -20.072 37.521 1.00 43.53 92 ARG A N 1
ATOM 729 C CA . ARG A 1 92 ? -18.998 -21.204 38.371 1.00 43.53 92 ARG A CA 1
ATOM 730 C C . ARG A 1 92 ? -19.618 -20.610 39.628 1.00 43.53 92 ARG A C 1
ATOM 732 O O . ARG A 1 92 ? -18.909 -20.374 40.597 1.00 43.53 92 ARG A O 1
ATOM 739 N N . ASP A 1 93 ? -20.916 -20.351 39.569 1.00 45.88 93 ASP A N 1
ATOM 740 C CA . ASP A 1 93 ? -21.744 -20.432 40.765 1.00 45.88 93 ASP A CA 1
ATOM 741 C C . ASP A 1 93 ? -22.066 -21.910 40.957 1.00 45.88 93 ASP A C 1
ATOM 743 O O . ASP A 1 93 ? -22.622 -22.541 40.064 1.00 45.88 93 ASP A O 1
ATOM 747 N N . ASN A 1 94 ? -21.655 -22.457 42.094 1.00 44.94 94 ASN A N 1
ATOM 748 C CA . ASN A 1 94 ? -22.324 -23.568 42.755 1.00 44.94 94 ASN A CA 1
ATOM 749 C C . ASN A 1 94 ? -21.999 -23.433 44.243 1.00 44.94 94 ASN A C 1
ATOM 751 O O . ASN A 1 94 ? -20.846 -23.615 44.647 1.00 44.94 94 ASN A O 1
ATOM 755 N N . GLY A 1 95 ? -23.021 -23.039 45.004 1.00 45.88 95 GLY A N 1
ATOM 756 C CA . GLY A 1 95 ? -23.082 -23.275 46.443 1.00 45.88 95 GLY A CA 1
ATOM 757 C C . GLY A 1 95 ? -23.311 -24.742 46.779 1.00 45.88 95 GLY A C 1
ATOM 758 O O . GLY A 1 95 ? -23.308 -25.586 45.851 1.00 45.88 95 GLY A O 1
#

Radius of gyration: 19.34 Å; chains: 1; bounding box: 34×41×62 Å

Sequence (95 aa):
MKERLLVIETNAESDTVFLTGGPEELKEFAQSILNLVEKTKEGNFEHDHYTSPDWGGESLTTQKQSEDRNIVHHLKAYCIKAQRKGSNQTVRDNG

InterPro domains:
  IPR029083 Immunity protein 32 [PF15566] (17-74)

Secondary structure (DSSP, 8-state):
-PPP--EEEE-TTSS-EEEE--HHHHHHHHHHHHHHHHHHHTT---EEEEE-GGGT-SSS-S--S-TTSEE-SEEEEE-----------------

pLDDT: mean 86.27, std 17.11, range [42.34, 98.0]